Protein AF-A0A8L0DPQ1-F1 (afdb_monomer)

Nearest PDB structures (foldseek):
  2eko-assembly1_A  TM=4.904E-01  e=3.102E-01  Homo sapiens
  8uua-assembly1_R  TM=4.959E-01  e=6.586E-01  Listeria innocua
  7p48-assembly1_N  TM=4.826E-01  e=1.190E+00  Staphylococcus aureus
  8cvm-assembly1_o  TM=4.423E-01  e=1.013E+00  Cutibacterium acnes
  6wu9-assembly1_Q  TM=4.046E-01  e=9.093E-01  Enterococcus faecalis OG1RF

pLDDT: mean 89.18, std 9.41, range [42.16, 97.69]

Sequence (138 aa):
MTEVKRFLSLDLSLDYPGLFRIVDDKRPYTSIQEIVDSVRISPECLGQPEFYCPEKLQLPEGTIQAEESFRLTAIRTEHGDSHVDCEVTRKDSKHIFTVKLSHTGEFYECADDQFYTLGELVEWKMRKGRKRTVTWLC

Mean predicted aligned error: 5.92 Å

Foldseek 3Di:
DDPPPDDDDDDDDLVPVWKKFWDFDPAWDFFLLLVPQWFDAAQPDDCQWKKFAQCWDQAPQGIDHGPFIKGFHDWDADPNWIWTWIWGDDPPDIRIGIDTRPGTGTMGTDGDPDIDGSNCCVVGVGTVPDDIDIDIDD

Radius of gyration: 17.34 Å; Cα contacts (8 Å, |Δi|>4): 243; chains: 1; bounding box: 36×48×52 Å

Secondary structure (DSSP, 8-state):
-----PPP-----TT---EEEEEP--PPEEEHHHHHHHS---TT-TTPPPEE-SSPEEETTEEEPTT--BEEEEEEEETTEEEEEEEEEETTEEEEEEEETT-EEEEEEPP----B-HHHIIIIIPPTTS--EEEEE-

Organism: Oncorhynchus mykiss (NCBI:txid8022)

InterPro domains:
  IPR025946 CABIT domain [PF12736] (10-135)
  IPR039671 Protein THEMIS [PTHR15215] (10-135)

Structure (mmCIF, N/CA/C/O backbone):
data_AF-A0A8L0DPQ1-F1
#
_entry.id   AF-A0A8L0DPQ1-F1
#
loop_
_atom_site.group_PDB
_atom_site.id
_atom_site.type_symbol
_atom_site.label_atom_id
_atom_site.label_alt_id
_atom_site.label_comp_id
_atom_site.label_asym_id
_atom_site.label_entity_id
_atom_site.label_seq_id
_atom_site.pdbx_PDB_ins_code
_atom_site.Cartn_x
_atom_site.Cartn_y
_atom_site.Cartn_z
_atom_si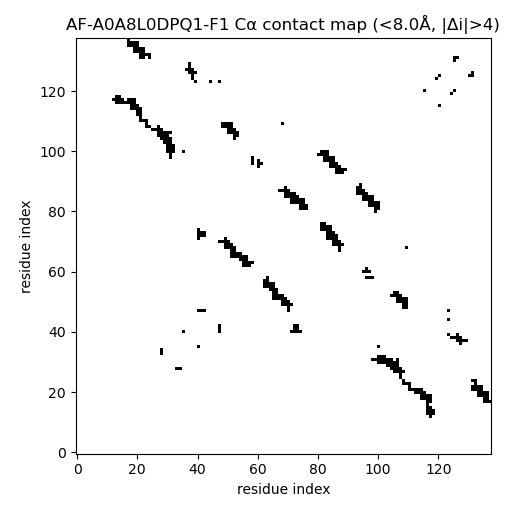te.occupancy
_atom_site.B_iso_or_equiv
_atom_site.auth_seq_id
_atom_site.auth_comp_id
_atom_site.auth_asym_id
_atom_site.auth_atom_id
_atom_site.pdbx_PDB_model_num
ATOM 1 N N . MET A 1 1 ? -3.144 -29.754 -25.584 1.00 42.16 1 MET A N 1
ATOM 2 C CA . MET A 1 1 ? -1.828 -29.214 -25.984 1.00 42.16 1 MET A CA 1
ATOM 3 C C . MET A 1 1 ? -1.526 -28.066 -25.043 1.00 42.16 1 MET A C 1
ATOM 5 O O . MET A 1 1 ? -2.246 -27.081 -25.076 1.00 42.16 1 MET A O 1
ATOM 9 N N . THR A 1 2 ? -0.579 -28.239 -24.126 1.00 50.59 2 THR A N 1
ATOM 10 C CA . THR A 1 2 ? -0.248 -27.218 -23.124 1.00 50.59 2 THR A CA 1
ATOM 11 C C . THR A 1 2 ? 0.702 -26.215 -23.763 1.00 50.59 2 THR A C 1
ATOM 13 O O . THR A 1 2 ? 1.809 -26.579 -24.155 1.00 50.59 2 THR A O 1
ATOM 16 N N . GLU A 1 3 ? 0.254 -24.976 -23.929 1.00 57.44 3 GLU A N 1
ATOM 17 C CA . GLU A 1 3 ? 1.072 -23.889 -24.459 1.00 57.44 3 GLU A CA 1
ATOM 18 C C . GLU A 1 3 ? 2.152 -23.535 -23.428 1.00 57.44 3 GLU A C 1
ATOM 20 O O . GLU A 1 3 ? 1.870 -23.012 -22.349 1.00 57.44 3 GLU A O 1
ATOM 25 N N . VAL A 1 4 ? 3.406 -23.884 -23.723 1.00 62.53 4 VAL A N 1
ATOM 26 C CA . VAL A 1 4 ? 4.545 -23.510 -22.880 1.00 62.53 4 VAL A CA 1
ATOM 27 C C . VAL A 1 4 ? 4.851 -22.044 -23.157 1.00 62.53 4 VAL A C 1
ATOM 29 O O . VAL A 1 4 ? 5.563 -21.708 -24.104 1.00 62.53 4 VAL A O 1
ATOM 32 N N . LYS A 1 5 ? 4.287 -21.158 -22.333 1.00 70.50 5 LYS A N 1
ATOM 33 C CA . LYS A 1 5 ? 4.570 -19.723 -22.375 1.00 70.50 5 LYS A CA 1
ATOM 34 C C . LYS A 1 5 ? 6.052 -19.520 -22.038 1.00 70.50 5 LYS A C 1
ATOM 36 O O . LYS A 1 5 ? 6.468 -19.707 -20.897 1.00 70.50 5 LYS A O 1
ATOM 41 N N . ARG A 1 6 ? 6.874 -19.205 -23.042 1.00 73.06 6 ARG A N 1
ATOM 42 C CA . ARG A 1 6 ? 8.283 -18.853 -22.823 1.00 73.06 6 ARG A CA 1
ATOM 43 C C . ARG A 1 6 ? 8.337 -17.475 -22.175 1.00 73.06 6 ARG A C 1
ATOM 45 O O . ARG A 1 6 ? 7.899 -16.496 -22.770 1.00 73.06 6 ARG A O 1
ATOM 52 N N . PHE A 1 7 ? 8.877 -17.415 -20.966 1.00 77.44 7 PHE A N 1
ATOM 53 C CA . PHE A 1 7 ? 9.196 -16.159 -20.303 1.00 77.44 7 PHE A CA 1
ATOM 54 C C . PHE A 1 7 ? 10.619 -15.764 -20.691 1.00 77.44 7 PHE A C 1
ATOM 56 O O . PHE A 1 7 ? 11.549 -16.546 -20.504 1.00 77.44 7 PHE A O 1
ATOM 63 N N . LEU A 1 8 ? 10.776 -14.573 -21.262 1.00 86.19 8 LEU A N 1
ATOM 64 C CA . LEU A 1 8 ? 12.080 -13.951 -21.445 1.00 86.19 8 LEU A CA 1
ATOM 65 C C . LEU A 1 8 ? 12.358 -13.095 -20.205 1.00 86.19 8 LEU A C 1
ATOM 67 O O . LEU A 1 8 ? 11.512 -12.290 -19.820 1.00 86.19 8 LEU A O 1
ATOM 71 N N . SER A 1 9 ? 13.521 -13.272 -19.587 1.00 86.75 9 SER A N 1
ATOM 72 C CA . SER A 1 9 ? 14.027 -12.377 -18.546 1.00 86.75 9 SER A CA 1
ATOM 73 C C . SER A 1 9 ? 15.152 -11.530 -19.126 1.00 86.75 9 SER A C 1
ATOM 75 O O . SER A 1 9 ? 16.086 -12.072 -19.715 1.00 86.75 9 SER A O 1
ATOM 77 N N . LEU A 1 10 ? 15.056 -10.218 -18.953 1.00 90.19 10 LEU A N 1
ATOM 78 C CA . LEU A 1 10 ? 16.091 -9.252 -19.292 1.00 90.19 10 LEU A CA 1
ATOM 79 C C . LEU A 1 10 ? 16.282 -8.338 -18.084 1.00 90.19 10 LEU A C 1
ATOM 81 O O . LEU A 1 10 ? 15.295 -7.936 -17.467 1.00 90.19 10 LEU A O 1
ATOM 85 N N . ASP A 1 11 ? 17.530 -7.990 -17.792 1.00 91.31 11 ASP A N 1
ATOM 86 C CA . ASP A 1 11 ? 17.849 -6.981 -16.791 1.00 91.31 11 ASP A CA 1
ATOM 87 C C . ASP A 1 11 ? 17.817 -5.594 -17.441 1.00 91.31 11 ASP A C 1
ATOM 89 O O . ASP A 1 11 ? 18.476 -5.347 -18.454 1.00 91.31 11 ASP A O 1
ATOM 93 N N . LEU A 1 12 ? 17.025 -4.692 -16.866 1.00 90.88 12 LEU A N 1
ATOM 94 C CA . LEU A 1 12 ? 16.949 -3.294 -17.281 1.00 90.88 12 LEU A CA 1
ATOM 95 C C . LEU A 1 12 ? 17.704 -2.425 -16.278 1.00 90.88 12 LEU A C 1
ATOM 97 O O . LEU A 1 12 ? 17.598 -2.623 -15.067 1.00 90.88 12 LEU A O 1
ATOM 101 N N . SER A 1 13 ? 18.443 -1.442 -16.787 1.00 93.88 13 SER A N 1
ATOM 102 C CA . SER A 1 13 ? 19.064 -0.420 -15.947 1.00 93.88 13 SER A CA 1
ATOM 103 C C . SER A 1 13 ? 18.006 0.538 -15.390 1.00 93.88 13 SER A C 1
ATOM 105 O O . SER A 1 13 ? 17.004 0.807 -16.051 1.00 93.88 13 SER A O 1
ATOM 107 N N . LEU A 1 14 ? 18.215 1.073 -14.183 1.00 92.69 14 LEU A N 1
ATOM 108 C CA . LEU A 1 14 ? 17.254 1.982 -13.536 1.00 92.69 14 LEU A CA 1
ATOM 109 C C . LEU A 1 14 ? 17.095 3.324 -14.268 1.00 92.69 14 LEU A C 1
ATOM 111 O O . LEU A 1 14 ? 16.077 3.989 -14.095 1.00 92.69 14 LEU A O 1
ATOM 115 N N . ASP A 1 15 ? 18.077 3.696 -15.088 1.00 93.81 15 ASP A N 1
ATOM 116 C CA . ASP A 1 15 ? 18.074 4.877 -15.960 1.00 93.81 15 ASP A CA 1
ATOM 117 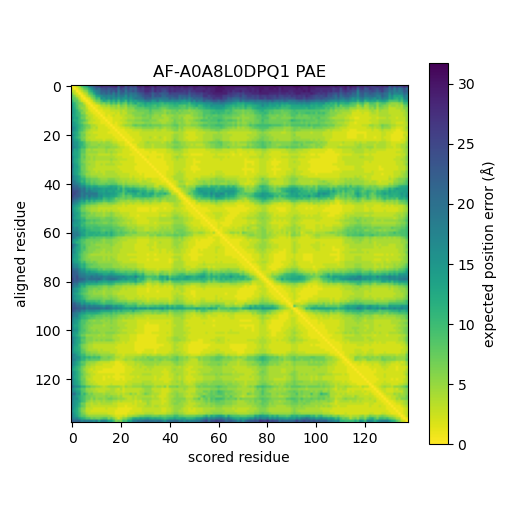C C . ASP A 1 15 ? 17.453 4.610 -17.343 1.00 93.81 15 ASP A C 1
ATOM 119 O O . ASP A 1 15 ? 17.511 5.466 -18.227 1.00 93.81 15 ASP A O 1
ATOM 123 N N . 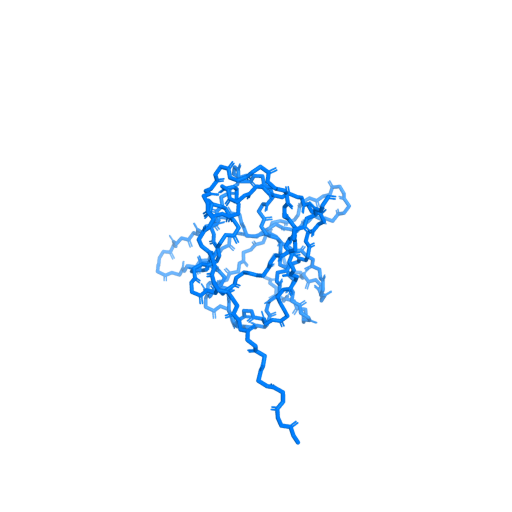TYR A 1 16 ? 16.843 3.437 -17.549 1.00 93.88 16 TYR A N 1
ATOM 124 C CA . TYR A 1 16 ? 16.119 3.140 -18.779 1.00 93.88 16 TYR A CA 1
ATOM 125 C C . TYR A 1 16 ? 15.051 4.222 -19.042 1.00 93.88 16 TYR A C 1
ATOM 127 O O . TYR A 1 16 ? 14.213 4.464 -18.170 1.00 93.88 16 TYR A O 1
ATOM 135 N N . PRO A 1 17 ? 15.014 4.842 -20.239 1.00 91.31 17 PRO A N 1
ATOM 136 C CA . PRO A 1 17 ? 14.232 6.058 -20.503 1.00 91.31 17 PRO A CA 1
ATOM 137 C C . PRO A 1 17 ? 12.713 5.830 -20.631 1.00 91.31 17 PRO A C 1
ATOM 139 O O . PRO A 1 17 ? 11.992 6.702 -21.109 1.00 91.31 17 PRO A O 1
ATOM 142 N N . GLY A 1 18 ? 12.216 4.651 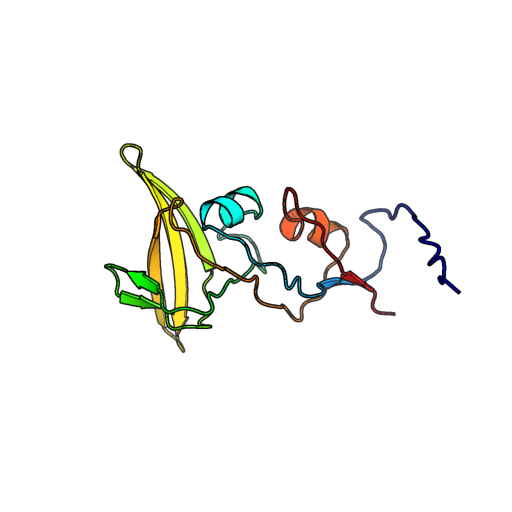-20.257 1.00 91.94 18 GLY A N 1
ATOM 143 C CA . GLY A 1 18 ? 10.807 4.288 -20.354 1.00 91.94 18 GLY A CA 1
ATOM 144 C C . GLY A 1 18 ? 9.978 4.772 -19.168 1.00 91.94 18 GLY A C 1
ATOM 145 O O . GLY A 1 18 ? 10.450 4.816 -18.032 1.00 91.94 18 GLY A O 1
ATOM 146 N N . LEU A 1 19 ? 8.706 5.057 -19.444 1.00 94.31 19 LEU A N 1
ATOM 147 C CA . LEU A 1 19 ? 7.686 5.280 -18.428 1.00 94.31 19 LEU A CA 1
ATOM 148 C C . LEU A 1 19 ? 6.799 4.047 -18.282 1.00 94.31 19 LEU A C 1
ATOM 150 O O . LEU A 1 19 ? 6.417 3.394 -19.259 1.00 94.31 19 LEU A O 1
ATOM 154 N N . PHE A 1 20 ? 6.465 3.742 -17.038 1.00 93.94 20 PHE A N 1
ATOM 155 C CA . PHE A 1 20 ? 5.762 2.535 -16.652 1.00 93.94 20 PHE A CA 1
ATOM 156 C C . PHE A 1 20 ? 4.543 2.888 -15.816 1.00 93.94 20 PHE A C 1
ATOM 158 O O . PHE A 1 20 ? 4.603 3.743 -14.936 1.00 93.94 20 PHE A O 1
ATOM 165 N N . ARG A 1 21 ? 3.443 2.182 -16.062 1.00 93.50 21 ARG A N 1
ATOM 166 C CA . ARG A 1 21 ? 2.239 2.246 -15.232 1.00 93.50 21 ARG A CA 1
ATOM 167 C C . ARG A 1 21 ? 2.121 0.982 -14.397 1.00 93.50 21 ARG A C 1
ATOM 169 O O . ARG A 1 21 ? 2.348 -0.116 -14.914 1.00 93.50 21 ARG A O 1
ATOM 176 N N . ILE A 1 22 ? 1.742 1.126 -13.132 1.00 92.50 22 ILE A N 1
ATOM 177 C CA . ILE A 1 22 ? 1.497 -0.013 -12.247 1.00 92.50 22 ILE A CA 1
ATOM 178 C C . ILE A 1 22 ? 0.243 -0.759 -12.709 1.00 92.50 22 ILE A C 1
ATOM 180 O O . ILE A 1 22 ? -0.795 -0.166 -12.995 1.00 92.50 22 ILE A O 1
ATOM 184 N N . VAL A 1 23 ? 0.350 -2.083 -12.801 1.00 92.12 23 VAL A N 1
ATOM 185 C CA . VAL A 1 23 ? -0.810 -2.958 -12.964 1.00 92.12 23 VAL A CA 1
ATOM 186 C C . VAL A 1 23 ? -1.305 -3.324 -11.578 1.00 92.12 23 VAL A C 1
ATOM 188 O O . VAL A 1 23 ? -0.534 -3.824 -10.756 1.00 92.12 23 VAL A O 1
ATOM 191 N N . ASP A 1 24 ? -2.590 -3.076 -11.353 1.00 88.44 24 ASP A N 1
ATOM 192 C CA . ASP A 1 24 ? -3.255 -3.351 -10.088 1.00 88.44 24 ASP A CA 1
ATOM 193 C C . ASP A 1 24 ? -3.069 -4.815 -9.647 1.00 88.44 24 ASP A C 1
ATOM 195 O O . ASP A 1 24 ? -3.234 -5.759 -10.429 1.00 88.44 24 ASP A O 1
ATOM 199 N N . ASP A 1 25 ? -2.704 -4.990 -8.380 1.00 89.62 25 ASP A N 1
ATOM 200 C CA . ASP A 1 25 ? -2.481 -6.289 -7.764 1.00 89.62 25 ASP A CA 1
ATOM 201 C C . ASP A 1 25 ? -3.711 -6.673 -6.951 1.00 89.62 25 ASP A C 1
ATOM 203 O O . ASP A 1 25 ? -3.924 -6.199 -5.838 1.00 89.62 25 ASP A O 1
ATOM 207 N N . LYS A 1 26 ? -4.498 -7.593 -7.506 1.00 89.69 26 LYS A N 1
ATOM 208 C CA . LYS A 1 26 ? -5.757 -8.048 -6.909 1.00 89.69 26 LYS A CA 1
ATOM 209 C C . LYS A 1 26 ? -5.585 -8.896 -5.649 1.00 89.69 26 LYS A C 1
ATOM 211 O O . LYS A 1 26 ? -6.584 -9.312 -5.073 1.00 89.69 26 LYS A O 1
ATOM 216 N N . ARG A 1 27 ? -4.356 -9.207 -5.226 1.00 94.12 27 ARG A N 1
ATOM 217 C CA . ARG A 1 27 ? -4.129 -9.934 -3.976 1.00 94.12 27 ARG A CA 1
ATOM 218 C C . ARG A 1 27 ? -4.252 -8.970 -2.783 1.00 94.12 27 ARG A C 1
ATOM 220 O O . ARG A 1 27 ? -3.459 -8.027 -2.710 1.00 94.12 27 ARG A O 1
ATOM 227 N N . PRO A 1 28 ? -5.145 -9.225 -1.814 1.00 96.06 28 PRO A N 1
ATOM 228 C CA . PRO A 1 28 ? -5.224 -8.394 -0.622 1.00 96.06 28 PRO A CA 1
ATOM 229 C C . PRO A 1 28 ? -3.996 -8.576 0.272 1.00 96.06 28 PRO A C 1
ATOM 231 O O . PRO A 1 28 ? -3.322 -9.609 0.244 1.00 96.06 28 PRO A O 1
ATOM 234 N N . TYR A 1 29 ? -3.733 -7.561 1.082 1.00 96.69 29 TYR A N 1
ATOM 235 C CA . TYR A 1 29 ? -3.049 -7.715 2.359 1.00 96.69 29 TYR A CA 1
ATOM 236 C C . TYR A 1 29 ? -4.052 -8.224 3.394 1.00 96.69 29 TYR A C 1
ATOM 238 O O . TYR A 1 29 ? -5.213 -7.824 3.363 1.00 96.69 29 TYR A O 1
ATOM 246 N N . THR A 1 30 ? -3.619 -9.077 4.315 1.00 96.88 30 THR A N 1
ATOM 247 C CA . THR A 1 30 ? -4.489 -9.712 5.317 1.00 96.88 30 THR A CA 1
ATOM 248 C C . THR A 1 30 ? -4.436 -9.028 6.686 1.00 96.88 30 THR A C 1
ATOM 250 O O . THR A 1 30 ? -5.112 -9.450 7.628 1.00 96.88 30 THR A O 1
ATOM 253 N N . SER A 1 31 ? -3.589 -8.007 6.845 1.00 96.25 31 SER A N 1
ATOM 254 C CA . SER A 1 31 ? -3.472 -7.219 8.077 1.00 96.25 31 SER A CA 1
ATOM 255 C C . SER A 1 31 ? -2.800 -5.872 7.831 1.00 96.25 31 SER A C 1
ATOM 257 O O . SER A 1 31 ? -2.052 -5.712 6.864 1.00 96.25 31 SER A O 1
ATOM 259 N N . ILE A 1 32 ? -2.995 -4.933 8.759 1.00 96.19 32 ILE A N 1
ATOM 260 C CA . ILE A 1 32 ? -2.259 -3.662 8.773 1.00 96.19 32 ILE A CA 1
ATOM 261 C C . ILE A 1 32 ? -0.752 -3.895 8.926 1.00 96.19 32 ILE A C 1
ATOM 263 O O . ILE A 1 32 ? 0.038 -3.230 8.256 1.00 96.19 32 ILE A O 1
ATOM 267 N N . GLN A 1 33 ? -0.345 -4.870 9.746 1.00 95.62 33 GLN A N 1
ATOM 268 C CA . GLN A 1 33 ? 1.061 -5.251 9.885 1.00 95.62 33 GLN A CA 1
ATOM 269 C C . GLN A 1 33 ? 1.685 -5.643 8.539 1.00 95.62 33 GLN A C 1
ATOM 271 O O . GLN A 1 33 ? 2.768 -5.170 8.213 1.00 95.62 33 GLN A O 1
ATOM 276 N N . GLU A 1 34 ? 0.995 -6.448 7.722 1.00 95.94 34 GLU A N 1
ATOM 277 C CA . GLU A 1 34 ? 1.514 -6.850 6.407 1.00 95.94 34 GLU A CA 1
ATOM 278 C C . GLU A 1 34 ? 1.718 -5.642 5.485 1.00 95.94 34 GLU A C 1
ATOM 280 O O . GLU A 1 34 ? 2.711 -5.590 4.758 1.00 95.94 34 GLU A O 1
ATOM 285 N N . ILE A 1 35 ? 0.809 -4.660 5.522 1.00 95.31 35 ILE A N 1
ATOM 286 C CA . ILE A 1 35 ? 0.960 -3.411 4.765 1.00 95.31 35 ILE A CA 1
ATOM 287 C C . ILE A 1 35 ? 2.221 -2.690 5.239 1.00 95.31 35 ILE A C 1
ATOM 289 O O . ILE A 1 35 ? 3.115 -2.441 4.435 1.00 95.31 35 ILE A O 1
ATOM 293 N N . VAL A 1 36 ? 2.328 -2.418 6.540 1.00 93.69 36 VAL A N 1
ATOM 294 C CA . VAL A 1 36 ? 3.462 -1.707 7.148 1.00 93.69 36 VAL A CA 1
ATOM 295 C C . VAL A 1 36 ? 4.805 -2.388 6.856 1.00 93.69 36 VAL A C 1
ATOM 297 O O . VAL A 1 36 ? 5.788 -1.709 6.568 1.00 93.69 36 VAL A O 1
ATOM 300 N N . ASP A 1 37 ? 4.849 -3.720 6.864 1.00 93.31 37 ASP A N 1
ATOM 301 C CA . ASP A 1 37 ? 6.062 -4.490 6.567 1.00 93.31 37 ASP A CA 1
ATOM 302 C C . ASP A 1 37 ? 6.423 -4.487 5.071 1.00 93.31 37 ASP A C 1
ATOM 304 O O . ASP A 1 37 ? 7.579 -4.730 4.699 1.00 93.31 37 ASP A O 1
ATOM 308 N N . SER A 1 38 ? 5.434 -4.236 4.208 1.00 92.12 38 SER A N 1
ATOM 309 C CA . SER A 1 38 ? 5.562 -4.314 2.753 1.00 92.12 38 SER A CA 1
ATOM 310 C C . SER A 1 38 ? 5.791 -2.965 2.086 1.00 92.12 38 SER A C 1
ATOM 312 O O . SER A 1 38 ? 6.490 -2.921 1.074 1.00 92.12 38 SER A O 1
ATOM 314 N N . VAL A 1 39 ? 5.185 -1.885 2.580 1.00 88.94 39 VAL A N 1
ATOM 315 C CA . VAL A 1 39 ? 5.247 -0.556 1.957 1.00 88.94 39 VAL A CA 1
ATOM 316 C C . VAL A 1 39 ? 5.997 0.446 2.816 1.00 88.94 39 VAL A C 1
ATOM 318 O O . VAL A 1 39 ? 5.933 0.446 4.041 1.00 88.94 39 VAL A O 1
ATOM 321 N N . ARG A 1 40 ? 6.695 1.361 2.145 1.00 85.81 40 ARG A N 1
ATOM 322 C CA . ARG A 1 40 ? 7.345 2.485 2.806 1.00 85.81 40 ARG A CA 1
ATOM 323 C C . ARG A 1 40 ? 6.294 3.527 3.192 1.00 85.81 40 ARG A C 1
ATOM 325 O O . ARG A 1 40 ? 5.611 4.072 2.329 1.00 85.81 40 ARG A O 1
ATOM 332 N N . ILE A 1 41 ? 6.189 3.822 4.485 1.00 85.62 41 ILE A N 1
ATOM 333 C CA . ILE A 1 41 ? 5.307 4.866 5.020 1.00 85.62 41 ILE A CA 1
ATOM 334 C C . ILE A 1 41 ? 6.142 6.121 5.264 1.00 85.62 41 ILE A C 1
ATOM 336 O O . ILE A 1 41 ? 7.102 6.086 6.032 1.00 85.62 41 ILE A O 1
ATOM 340 N N . SER A 1 42 ? 5.813 7.212 4.573 1.00 78.19 42 SER A N 1
ATOM 341 C CA .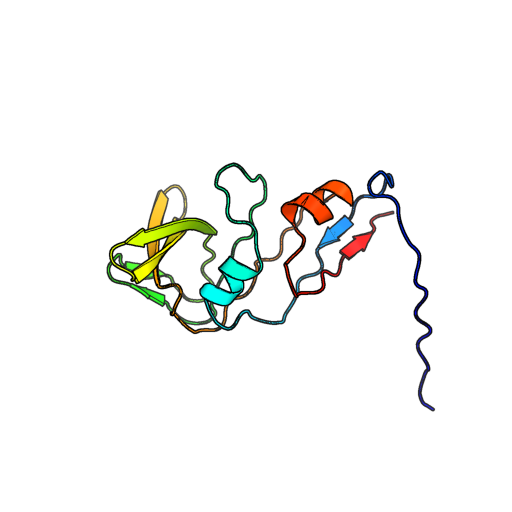 SER A 1 42 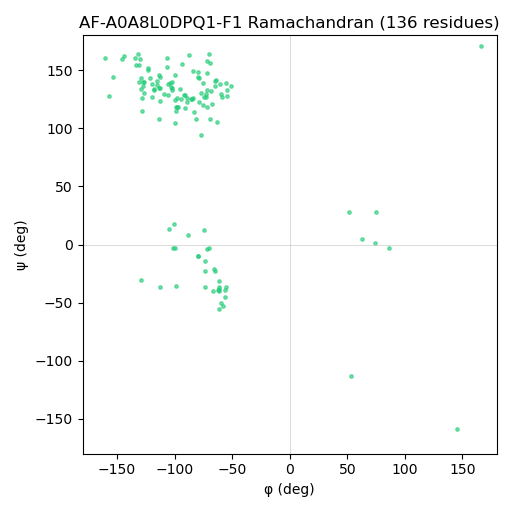? 6.468 8.507 4.757 1.00 78.19 42 SER A CA 1
ATOM 342 C C . SER A 1 42 ? 5.548 9.640 4.289 1.00 78.19 42 SER A C 1
ATOM 344 O O . SER A 1 42 ? 5.103 9.600 3.139 1.00 78.19 42 SER A O 1
ATOM 346 N N . PRO A 1 43 ? 5.297 10.669 5.119 1.00 66.44 43 PRO A N 1
ATOM 347 C CA . PRO A 1 43 ? 4.461 11.812 4.744 1.00 66.44 43 PRO A CA 1
ATOM 348 C C . PRO A 1 43 ? 5.064 12.659 3.609 1.00 66.44 43 PRO A C 1
ATOM 350 O O . PRO A 1 43 ? 4.330 13.328 2.891 1.00 66.44 43 PRO A O 1
ATOM 353 N N . GLU A 1 44 ? 6.383 12.588 3.414 1.00 69.06 44 GLU A N 1
ATOM 354 C CA . GLU A 1 44 ? 7.135 13.299 2.365 1.00 69.06 44 GLU A CA 1
ATOM 355 C C . GLU A 1 44 ? 7.029 12.608 0.988 1.00 69.06 44 GLU A C 1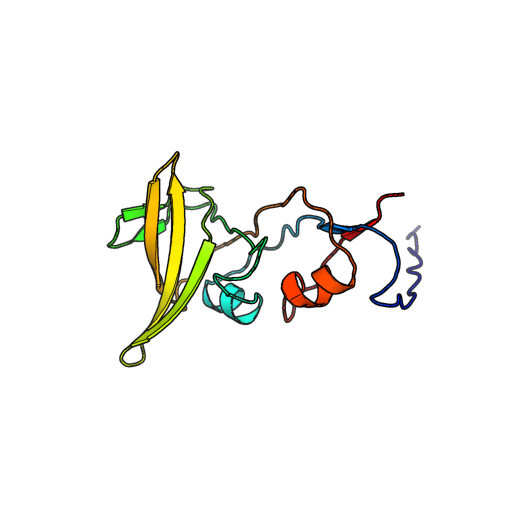
ATOM 357 O O . GLU A 1 44 ? 7.484 13.136 -0.025 1.00 69.06 44 GLU A O 1
ATOM 362 N N . CYS A 1 45 ? 6.482 11.387 0.929 1.00 68.12 45 CYS A N 1
ATOM 363 C CA . CYS A 1 45 ? 6.470 10.594 -0.296 1.00 68.12 45 CYS A CA 1
ATOM 364 C C . CYS A 1 45 ? 5.322 11.028 -1.220 1.00 68.12 45 CYS A C 1
ATOM 366 O O . CYS A 1 45 ? 4.145 10.746 -0.962 1.00 68.12 45 CYS A O 1
ATOM 368 N N . LEU A 1 46 ? 5.670 11.697 -2.324 1.00 66.31 46 LEU A N 1
ATOM 369 C CA . LEU A 1 46 ? 4.748 11.928 -3.434 1.00 66.31 46 LEU A CA 1
ATOM 370 C C . LEU A 1 46 ? 4.262 10.576 -3.977 1.00 66.31 46 LEU A C 1
ATOM 372 O O . LEU A 1 46 ? 5.059 9.699 -4.300 1.00 66.31 46 LEU A O 1
ATOM 376 N N . GLY A 1 47 ? 2.942 10.401 -4.067 1.00 74.06 47 GLY A N 1
ATOM 377 C CA . GLY A 1 47 ? 2.347 9.163 -4.578 1.00 74.06 47 GLY A CA 1
ATOM 378 C C . GLY A 1 47 ? 2.406 7.978 -3.610 1.00 74.06 47 GLY A C 1
ATOM 379 O O . GLY A 1 47 ? 2.442 6.831 -4.061 1.00 74.06 47 GLY A O 1
ATOM 380 N N . GLN A 1 48 ? 2.418 8.225 -2.297 1.00 83.19 48 GLN A N 1
ATOM 381 C CA . GLN A 1 48 ? 2.222 7.169 -1.304 1.00 83.19 48 GLN A CA 1
ATOM 382 C C . GLN A 1 48 ? 0.961 6.345 -1.629 1.00 83.19 48 GLN A C 1
ATOM 384 O O . GLN A 1 48 ? -0.065 6.940 -1.966 1.00 83.19 48 GLN A O 1
ATOM 389 N N . PRO A 1 49 ? 1.014 5.005 -1.530 1.00 88.88 49 PRO A N 1
ATOM 390 C CA . PRO A 1 49 ? -0.141 4.173 -1.828 1.00 88.88 49 PRO A CA 1
ATOM 391 C C . PRO A 1 49 ? -1.315 4.502 -0.903 1.00 88.88 49 PRO A C 1
ATOM 393 O O . PRO A 1 49 ? -1.146 4.677 0.308 1.00 88.88 49 PRO A O 1
ATOM 396 N N . GLU A 1 50 ? -2.502 4.555 -1.497 1.00 92.75 50 GLU A N 1
ATOM 397 C CA . GLU A 1 50 ? -3.760 4.516 -0.763 1.00 92.75 50 GLU A CA 1
ATOM 398 C C . GLU A 1 50 ? -4.250 3.076 -0.681 1.00 92.75 50 GLU A C 1
ATOM 400 O O . GLU A 1 50 ? -3.918 2.238 -1.523 1.00 92.75 50 GLU A O 1
ATOM 405 N N . PHE A 1 51 ? -5.049 2.798 0.336 1.00 95.56 51 PHE A N 1
ATOM 406 C CA . PHE A 1 51 ? -5.633 1.493 0.569 1.00 95.56 51 PHE A CA 1
ATOM 407 C C . PHE A 1 51 ? -7.122 1.624 0.817 1.00 95.56 51 PHE A C 1
ATOM 409 O O . PHE A 1 51 ? -7.584 2.645 1.315 1.00 95.56 51 PHE A O 1
ATOM 416 N N . TYR A 1 52 ? -7.864 0.567 0.525 1.00 96.56 52 TYR A N 1
ATOM 417 C CA . TYR A 1 52 ? -9.257 0.433 0.928 1.00 96.56 52 TYR A CA 1
ATOM 418 C C . TYR A 1 52 ? -9.500 -0.961 1.503 1.00 96.56 52 TYR A C 1
ATOM 420 O O . TYR A 1 52 ? -8.731 -1.897 1.263 1.00 96.56 52 TYR A O 1
ATOM 428 N N . CYS A 1 53 ? -10.584 -1.104 2.258 1.00 96.50 53 CYS A N 1
ATOM 429 C CA . CYS A 1 53 ? -11.087 -2.399 2.706 1.00 96.50 53 CYS A CA 1
ATOM 430 C C . CYS A 1 53 ? -12.532 -2.584 2.213 1.00 96.50 53 CYS A C 1
ATOM 432 O O . CYS A 1 53 ? -13.274 -1.603 2.136 1.00 96.50 53 CYS A O 1
ATOM 434 N N . PRO A 1 54 ? -12.946 -3.806 1.832 1.00 95.88 54 PRO A N 1
ATOM 435 C CA . PRO A 1 54 ? -14.295 -4.065 1.322 1.00 95.88 54 PRO A CA 1
ATOM 436 C C . PRO A 1 54 ? -15.357 -4.034 2.431 1.00 95.88 54 PRO A C 1
ATOM 438 O O . PRO A 1 54 ? -16.553 -3.981 2.154 1.00 95.88 54 PRO A O 1
ATOM 441 N N . GLU A 1 55 ? -14.932 -4.068 3.693 1.00 95.12 55 GLU A N 1
ATOM 442 C CA . GLU A 1 55 ? -15.800 -4.019 4.862 1.00 95.12 55 GLU A CA 1
ATOM 443 C C . GLU A 1 55 ? -15.718 -2.661 5.559 1.00 95.12 55 GLU A C 1
ATOM 445 O O . GLU A 1 55 ? -14.775 -1.895 5.396 1.00 95.12 55 GLU A O 1
ATOM 450 N N . LYS A 1 56 ? -16.726 -2.353 6.373 1.00 95.44 56 LYS A N 1
ATOM 451 C CA . LYS A 1 56 ? -16.742 -1.136 7.182 1.00 95.44 56 LYS A CA 1
ATOM 452 C C . LYS A 1 56 ? -15.778 -1.271 8.364 1.00 95.44 56 LYS A C 1
ATOM 454 O O . LYS A 1 56 ? -15.947 -2.166 9.191 1.00 95.44 56 LYS A O 1
ATOM 459 N N . LEU A 1 57 ? -14.870 -0.311 8.526 1.00 94.44 57 LEU A N 1
ATOM 460 C CA . LEU A 1 57 ? -13.972 -0.250 9.679 1.00 94.44 57 LEU A CA 1
ATOM 461 C C . LEU A 1 57 ? -14.605 0.588 10.799 1.00 94.44 57 LEU A C 1
ATOM 463 O O . LEU A 1 57 ? -14.877 1.780 10.628 1.00 94.44 57 LEU A O 1
ATOM 467 N N . GLN A 1 58 ? -14.869 -0.040 11.947 1.00 93.75 58 GLN A N 1
ATOM 468 C CA . GLN A 1 58 ? -15.387 0.636 13.141 1.00 93.75 58 GLN A CA 1
ATOM 469 C C . GLN A 1 58 ? -14.246 0.953 14.106 1.00 93.75 58 GLN A C 1
ATOM 471 O O . GLN A 1 58 ? -13.585 0.041 14.602 1.00 93.75 58 GLN A O 1
ATOM 476 N N . LEU A 1 59 ? -14.038 2.240 14.379 1.00 91.69 59 LEU A N 1
ATOM 477 C CA . LEU A 1 59 ? -12.951 2.752 15.208 1.00 91.69 59 LEU A CA 1
ATOM 478 C C . LEU A 1 59 ? -13.489 3.723 16.271 1.00 91.69 59 LEU A C 1
ATOM 480 O O . LEU A 1 59 ? -14.583 4.273 16.105 1.00 91.69 59 LEU A O 1
ATOM 484 N N . PRO A 1 60 ? -12.738 3.973 17.356 1.00 89.38 60 PRO A N 1
ATOM 485 C CA . PRO A 1 60 ? -13.097 4.989 18.347 1.00 89.38 60 PRO A CA 1
ATOM 486 C C . PRO A 1 60 ? -13.301 6.391 17.750 1.00 89.38 60 PRO A C 1
ATOM 488 O O . PRO A 1 60 ? -14.193 7.122 18.174 1.00 89.38 60 PRO A O 1
ATOM 491 N N . GLU A 1 61 ? -12.498 6.756 16.752 1.00 91.56 61 GLU A N 1
ATOM 492 C CA . GLU A 1 61 ? -12.501 8.062 16.088 1.00 91.56 61 GLU A CA 1
ATOM 493 C C . GLU A 1 61 ? -13.623 8.197 15.048 1.00 91.56 61 GLU A C 1
ATOM 495 O O . GLU A 1 61 ? -13.905 9.297 14.569 1.00 91.56 61 GLU A O 1
ATOM 500 N N . GLY A 1 62 ? -14.304 7.095 14.722 1.00 89.94 62 GLY A N 1
ATOM 501 C CA . GLY A 1 62 ? -15.429 7.083 13.804 1.00 89.94 62 GLY A CA 1
ATOM 502 C C . GLY A 1 62 ? -15.509 5.820 12.956 1.00 89.94 62 GLY A C 1
ATOM 503 O O . GLY A 1 62 ? -15.004 4.751 13.281 1.00 89.94 62 GLY A O 1
ATOM 504 N N . THR A 1 63 ? -16.215 5.937 11.839 1.00 93.50 63 THR A N 1
ATOM 505 C CA . THR A 1 63 ? -16.349 4.860 10.861 1.00 93.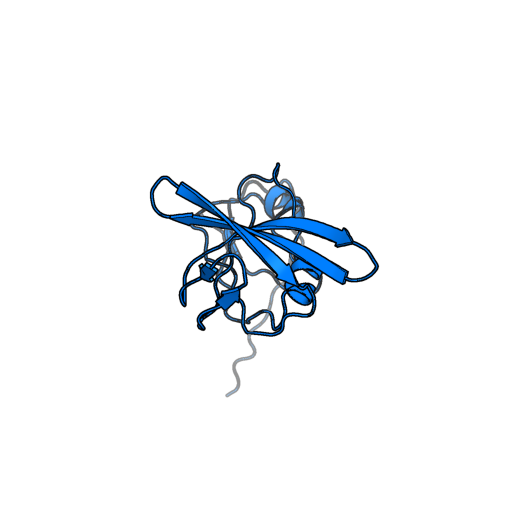50 63 THR A CA 1
ATOM 506 C C . THR A 1 63 ? -15.636 5.241 9.573 1.00 93.50 63 THR A C 1
ATOM 508 O O . THR A 1 63 ? -15.890 6.330 9.047 1.00 93.50 63 THR A O 1
ATOM 511 N N . ILE A 1 64 ? -14.870 4.303 9.018 1.00 95.25 64 ILE A N 1
ATOM 512 C CA . ILE A 1 64 ? -14.444 4.312 7.612 1.00 95.25 64 ILE A CA 1
ATOM 513 C C . ILE A 1 64 ? -15.394 3.402 6.835 1.00 95.25 64 ILE A C 1
ATOM 515 O O . ILE A 1 64 ? -15.662 2.274 7.258 1.00 95.25 64 ILE A O 1
ATOM 519 N N . GLN A 1 65 ? -15.999 3.927 5.771 1.00 96.06 65 GLN A N 1
ATOM 520 C CA . GLN A 1 65 ? -16.977 3.174 4.988 1.00 96.06 65 GLN A CA 1
ATOM 521 C C . GLN A 1 65 ? -16.280 2.085 4.166 1.00 96.06 65 GLN A C 1
ATOM 523 O O . GLN A 1 65 ? -15.091 2.178 3.874 1.00 96.06 65 GLN A O 1
ATOM 528 N N . ALA A 1 66 ? -17.039 1.058 3.784 1.00 96.31 66 ALA A N 1
ATOM 529 C CA . ALA A 1 66 ? -16.562 0.071 2.822 1.00 96.31 66 ALA A CA 1
ATOM 530 C C . ALA A 1 66 ? -16.113 0.768 1.527 1.00 96.31 66 ALA A C 1
ATOM 532 O O . ALA A 1 66 ? -16.771 1.707 1.074 1.00 96.31 66 ALA A O 1
ATOM 533 N N . GLU A 1 67 ? -15.000 0.302 0.964 1.00 95.44 67 GLU A N 1
ATOM 534 C CA . GLU A 1 67 ? -14.361 0.822 -0.255 1.00 95.44 67 GLU A CA 1
ATOM 535 C C . GLU A 1 67 ? -13.856 2.273 -0.165 1.00 95.44 67 GLU A C 1
ATOM 537 O O . GLU A 1 67 ? -13.343 2.814 -1.144 1.00 95.44 67 GLU A O 1
ATOM 542 N N . GLU A 1 68 ? -13.936 2.909 1.005 1.00 95.75 68 GLU A N 1
ATOM 543 C CA . GLU A 1 68 ? -13.374 4.238 1.217 1.00 95.75 68 GLU A CA 1
ATOM 544 C C . GLU A 1 68 ? -11.841 4.159 1.277 1.00 95.75 68 GLU A C 1
ATOM 546 O O . GLU A 1 68 ? -11.282 3.367 2.044 1.00 95.75 68 GLU A O 1
ATOM 551 N N . SER A 1 69 ? -11.159 4.972 0.460 1.00 95.06 69 SER A N 1
ATOM 552 C CA . SER A 1 69 ? -9.698 4.985 0.420 1.00 95.06 69 SER A CA 1
ATOM 553 C C . SER A 1 69 ? -9.106 5.774 1.585 1.00 95.06 69 SER A C 1
ATOM 555 O O . SER A 1 69 ? -9.634 6.797 2.018 1.00 95.06 69 SER A O 1
ATOM 557 N N . PHE A 1 70 ? -7.984 5.300 2.106 1.00 95.06 70 PHE A N 1
ATOM 558 C CA . PHE A 1 70 ? -7.232 5.954 3.164 1.00 95.06 70 PHE A CA 1
ATOM 559 C C . PHE A 1 70 ? -5.732 5.729 2.977 1.00 95.06 70 PHE A C 1
ATOM 561 O O . PHE A 1 70 ? -5.289 4.802 2.299 1.00 95.06 70 PHE A O 1
ATOM 568 N N . ARG A 1 71 ? -4.923 6.582 3.600 1.00 94.06 71 ARG A N 1
ATOM 569 C CA . ARG A 1 71 ? -3.457 6.514 3.575 1.00 94.06 71 ARG A CA 1
ATOM 570 C C . ARG A 1 71 ? -2.921 6.237 4.962 1.00 94.06 71 ARG A C 1
ATOM 572 O O . ARG A 1 71 ? -3.403 6.826 5.919 1.00 94.06 71 ARG A O 1
ATOM 579 N N . LEU A 1 72 ? -1.888 5.408 5.061 1.00 93.88 72 LEU A N 1
ATOM 580 C CA . LEU A 1 72 ? -1.115 5.240 6.293 1.00 93.88 72 LEU A CA 1
ATOM 581 C C . LEU A 1 72 ? -0.067 6.353 6.342 1.00 93.88 72 LEU A C 1
ATOM 583 O O . LEU A 1 72 ? 0.690 6.501 5.390 1.00 93.88 72 LEU A O 1
ATOM 587 N N . THR A 1 73 ? 0.013 7.133 7.413 1.00 92.38 73 THR A N 1
ATOM 588 C CA . THR A 1 73 ? 0.857 8.342 7.463 1.00 92.38 73 THR A CA 1
ATOM 589 C C . THR A 1 73 ? 2.026 8.223 8.436 1.00 92.38 73 THR A C 1
ATOM 591 O O . THR A 1 73 ? 3.117 8.698 8.120 1.00 92.38 73 THR A O 1
ATOM 594 N N . ALA A 1 74 ? 1.845 7.561 9.580 1.00 92.25 74 ALA A N 1
ATOM 595 C CA . ALA A 1 74 ? 2.897 7.383 10.580 1.00 92.25 74 ALA A CA 1
ATOM 596 C C . ALA A 1 74 ? 2.677 6.125 11.424 1.00 92.25 74 ALA A C 1
ATOM 598 O O . ALA A 1 74 ? 1.549 5.793 11.760 1.00 92.25 74 ALA A O 1
ATOM 599 N N . ILE A 1 75 ? 3.756 5.444 11.808 1.00 92.69 75 ILE A N 1
ATOM 600 C CA . ILE A 1 75 ? 3.706 4.328 12.763 1.00 92.69 75 ILE A CA 1
ATOM 601 C C . ILE A 1 75 ? 4.024 4.882 14.150 1.00 92.69 75 ILE A C 1
ATOM 603 O O . ILE A 1 75 ? 4.994 5.626 14.312 1.00 92.69 75 ILE A O 1
ATOM 607 N N . ARG A 1 76 ? 3.236 4.499 15.150 1.00 90.69 76 ARG A N 1
ATOM 608 C CA . ARG A 1 76 ? 3.417 4.884 16.550 1.00 90.69 76 ARG A CA 1
ATOM 609 C C . ARG A 1 76 ? 3.451 3.648 17.433 1.00 90.69 76 ARG A C 1
ATOM 611 O O . ARG A 1 76 ? 2.668 2.717 17.258 1.00 90.69 76 ARG A O 1
ATOM 618 N N . THR A 1 77 ? 4.341 3.661 18.415 1.00 90.00 77 THR A N 1
ATOM 619 C CA . THR A 1 77 ? 4.459 2.590 19.405 1.00 90.00 77 THR A CA 1
ATOM 620 C C . THR A 1 77 ? 4.435 3.210 20.787 1.00 90.00 77 THR A C 1
ATOM 622 O O . THR A 1 77 ? 5.349 3.944 21.159 1.00 90.00 77 THR A O 1
ATOM 625 N N . GLU A 1 78 ? 3.399 2.893 21.558 1.00 84.31 78 GLU A N 1
ATOM 626 C CA . GLU A 1 78 ? 3.225 3.386 22.920 1.00 84.31 78 GLU A CA 1
ATOM 627 C C . GLU A 1 78 ? 2.967 2.200 23.847 1.00 84.31 78 GLU A C 1
ATOM 629 O O . GLU A 1 78 ? 2.093 1.376 23.596 1.00 84.31 78 GLU A O 1
ATOM 634 N N . HIS A 1 79 ? 3.760 2.075 24.914 1.00 82.06 79 HIS A N 1
ATOM 635 C CA . HIS A 1 79 ? 3.592 1.034 25.941 1.00 82.06 79 HIS A CA 1
ATOM 636 C C . HIS A 1 79 ? 3.489 -0.416 25.415 1.00 82.06 79 HIS A C 1
ATOM 638 O O . HIS A 1 79 ? 2.890 -1.273 26.060 1.00 82.06 79 HIS A O 1
ATOM 644 N N . GLY A 1 80 ? 4.100 -0.707 24.262 1.00 79.50 80 GLY A N 1
ATOM 645 C CA . GLY A 1 80 ? 4.068 -2.028 23.627 1.00 79.50 80 GLY A CA 1
ATOM 646 C C . GLY A 1 80 ? 2.862 -2.278 22.713 1.00 79.50 80 GLY A C 1
ATOM 647 O O . GLY A 1 80 ? 2.836 -3.315 22.056 1.00 79.50 80 GLY A O 1
ATOM 648 N N . ASP A 1 81 ? 1.915 -1.340 22.611 1.00 86.81 81 ASP A N 1
ATOM 649 C CA . ASP A 1 81 ? 0.841 -1.370 21.614 1.00 86.81 81 ASP A CA 1
ATOM 650 C C . ASP A 1 81 ? 1.246 -0.494 20.417 1.00 86.81 81 ASP A C 1
ATOM 652 O O . ASP A 1 81 ? 1.514 0.705 20.552 1.00 86.81 81 ASP A O 1
ATOM 656 N N . SER A 1 82 ? 1.364 -1.113 19.241 1.00 93.38 82 SER A N 1
ATOM 657 C CA . SER A 1 82 ? 1.745 -0.410 18.013 1.00 93.38 82 SER A CA 1
ATOM 658 C C . SER A 1 82 ? 0.523 -0.156 17.146 1.00 93.38 82 SER A C 1
ATOM 660 O O . SER A 1 82 ? -0.279 -1.056 16.880 1.00 93.38 82 SER A O 1
ATOM 662 N N . HIS A 1 83 ? 0.410 1.076 16.674 1.00 94.88 83 HIS A N 1
ATOM 663 C CA . HIS A 1 83 ? -0.650 1.541 15.800 1.00 94.88 83 HIS A CA 1
ATOM 664 C C . HIS A 1 83 ? -0.070 2.315 14.620 1.00 94.88 83 HIS A C 1
ATOM 666 O O . HIS A 1 83 ? 1.097 2.711 14.609 1.00 94.88 83 HIS A O 1
ATOM 672 N N . VAL A 1 84 ? -0.898 2.500 13.605 1.00 94.88 84 VAL A N 1
ATOM 673 C CA . VAL A 1 84 ? -0.612 3.363 12.471 1.00 94.88 84 VAL A CA 1
ATOM 674 C C . VAL A 1 84 ? -1.651 4.474 12.431 1.00 94.88 84 VAL A C 1
ATOM 676 O O . VAL A 1 84 ? -2.849 4.223 12.578 1.00 94.88 84 VAL A O 1
ATOM 679 N N . ASP A 1 85 ? -1.175 5.700 12.264 1.00 94.50 85 ASP A N 1
ATOM 680 C CA . ASP A 1 85 ? -2.000 6.844 11.920 1.00 94.50 85 ASP A CA 1
ATOM 681 C C . ASP A 1 85 ? -2.428 6.694 10.466 1.00 94.50 85 ASP A C 1
ATOM 683 O O . ASP A 1 85 ? -1.608 6.439 9.577 1.00 94.50 85 ASP A O 1
ATOM 687 N N . CYS A 1 86 ? -3.712 6.893 10.228 1.00 94.38 86 CYS A N 1
ATOM 688 C CA . CYS A 1 86 ? -4.302 6.887 8.911 1.00 94.38 86 CYS A CA 1
ATOM 689 C C . CYS A 1 86 ? -5.016 8.207 8.641 1.00 94.38 86 CYS A C 1
ATOM 691 O O . CYS A 1 86 ? -5.519 8.869 9.548 1.00 94.38 86 CYS A O 1
ATOM 693 N N . GLU A 1 87 ? -5.089 8.573 7.368 1.00 94.25 87 GLU A N 1
ATOM 694 C CA . GLU A 1 87 ? -5.818 9.739 6.891 1.00 94.25 87 GLU A CA 1
ATOM 695 C C . GLU A 1 87 ? -6.795 9.320 5.794 1.00 94.25 87 GLU A C 1
ATOM 697 O O . GLU A 1 87 ? -6.409 8.661 4.829 1.00 94.25 87 GLU A O 1
ATOM 702 N N . VAL A 1 88 ? -8.050 9.746 5.922 1.00 93.81 88 VAL A N 1
ATOM 703 C CA . VAL A 1 88 ? -9.033 9.721 4.837 1.00 93.81 88 VAL A CA 1
ATOM 704 C C . VAL A 1 88 ? -9.396 11.148 4.446 1.00 93.81 88 VAL A C 1
ATOM 706 O O . VAL A 1 88 ? -9.645 12.001 5.306 1.00 93.81 88 VAL A O 1
ATOM 709 N N . THR A 1 89 ? -9.432 11.417 3.142 1.00 90.62 89 THR A N 1
ATOM 710 C CA . THR A 1 89 ? -9.856 12.715 2.607 1.00 90.62 89 THR A CA 1
ATOM 711 C C . THR A 1 89 ? -11.310 12.628 2.163 1.00 90.62 89 THR A C 1
ATOM 713 O O . THR A 1 89 ? -11.653 11.908 1.231 1.00 90.62 89 THR A O 1
ATOM 716 N N . ARG A 1 90 ? -12.184 13.382 2.834 1.00 91.38 90 ARG A N 1
ATOM 717 C CA . ARG A 1 90 ? -13.615 13.476 2.529 1.00 91.38 90 ARG A CA 1
ATOM 718 C C . ARG A 1 90 ? -13.925 14.881 2.052 1.00 91.38 90 ARG A C 1
ATOM 720 O O . ARG A 1 90 ? -13.971 15.806 2.870 1.00 91.38 90 ARG A O 1
ATOM 727 N N . LYS A 1 91 ? -14.188 15.031 0.750 1.00 85.44 91 LYS A N 1
ATOM 728 C CA . LYS A 1 91 ? -14.346 16.347 0.108 1.00 85.44 91 LYS A CA 1
ATOM 729 C C . LYS A 1 91 ? -13.118 17.211 0.436 1.00 85.44 91 LYS A C 1
ATOM 731 O O . LYS A 1 91 ? -12.013 16.826 0.081 1.00 85.44 91 LYS A O 1
ATOM 736 N N . ASP A 1 92 ? -13.303 18.279 1.206 1.00 82.88 92 ASP A N 1
ATOM 737 C CA . ASP A 1 92 ? -12.249 19.225 1.586 1.00 82.88 92 ASP A CA 1
ATOM 738 C C . ASP A 1 92 ? -11.790 19.059 3.048 1.00 82.88 92 ASP A C 1
ATOM 740 O O . ASP A 1 92 ? -11.124 19.932 3.603 1.00 82.88 92 ASP A O 1
ATOM 744 N N . SER A 1 93 ? -12.170 17.958 3.706 1.00 89.19 93 SER A N 1
ATOM 745 C CA . SER A 1 93 ? -11.813 17.678 5.100 1.00 89.19 93 SER A CA 1
ATOM 746 C C . SER A 1 93 ? -10.972 16.413 5.226 1.00 89.19 93 SER A C 1
ATOM 748 O O . SER A 1 93 ? -11.298 15.370 4.657 1.00 89.19 93 SER A O 1
ATOM 750 N N . LYS A 1 94 ? -9.894 16.506 6.005 1.00 90.88 94 LYS A N 1
ATOM 751 C CA . LYS A 1 94 ? -9.071 15.364 6.405 1.00 90.88 94 LYS A CA 1
ATOM 752 C C . LYS A 1 94 ? -9.584 14.829 7.731 1.00 90.88 94 LYS A C 1
ATOM 754 O O . LYS A 1 94 ? -9.741 15.587 8.688 1.00 90.88 94 LYS A O 1
ATOM 759 N N . HIS A 1 95 ? -9.835 13.531 7.783 1.00 92.81 95 HIS A N 1
ATOM 760 C CA . HIS A 1 95 ? -10.143 12.830 9.017 1.00 92.81 95 HIS A CA 1
ATOM 761 C C . HIS A 1 95 ? -8.996 11.876 9.334 1.00 92.81 95 HIS A C 1
ATOM 763 O O . HIS A 1 95 ? -8.626 11.043 8.506 1.00 92.81 95 HIS A O 1
ATOM 769 N N . ILE A 1 96 ? -8.429 12.040 10.526 1.00 93.50 96 ILE A N 1
ATOM 770 C CA . ILE A 1 96 ? -7.316 11.236 11.022 1.00 93.50 96 ILE A CA 1
ATOM 771 C C . ILE A 1 96 ? -7.878 10.224 12.013 1.00 93.50 96 ILE A C 1
ATOM 773 O O . ILE A 1 96 ? -8.691 10.578 12.868 1.00 93.50 96 ILE A O 1
ATOM 777 N N . PHE A 1 97 ? -7.435 8.982 11.890 1.00 94.62 97 PHE A N 1
ATOM 778 C CA . PHE A 1 97 ? -7.822 7.878 12.759 1.00 94.62 97 PHE A CA 1
ATOM 779 C C . PHE A 1 97 ? -6.633 6.951 12.984 1.00 94.62 97 PHE A C 1
ATOM 781 O O . PHE A 1 97 ? -5.675 6.978 12.212 1.00 94.62 97 PHE A O 1
ATOM 788 N N . THR A 1 98 ? -6.690 6.119 14.019 1.00 95.06 98 THR A N 1
ATOM 789 C CA . THR A 1 98 ? -5.631 5.147 14.300 1.00 95.06 98 THR A CA 1
ATOM 790 C C . THR A 1 98 ? -6.123 3.719 14.104 1.00 95.06 98 THR A C 1
ATOM 792 O O . THR A 1 98 ? -7.277 3.389 14.377 1.00 95.06 98 THR A O 1
ATOM 795 N N . VAL A 1 99 ? -5.244 2.845 13.613 1.00 95.44 99 VAL A N 1
ATOM 796 C CA . VAL A 1 99 ? -5.522 1.406 13.501 1.00 95.44 99 VAL A CA 1
ATOM 797 C C . VAL A 1 99 ? -4.386 0.622 14.137 1.00 95.44 99 VAL A C 1
ATOM 799 O O . VAL A 1 99 ? -3.213 0.891 13.888 1.00 95.44 99 VAL A O 1
ATOM 802 N N . LYS A 1 100 ? -4.716 -0.374 14.963 1.00 95.19 100 LYS A N 1
ATOM 803 C CA . LYS A 1 100 ? -3.705 -1.265 15.545 1.00 95.19 100 LYS A CA 1
ATOM 804 C C . LYS A 1 100 ? -3.016 -2.071 14.451 1.00 95.19 100 LYS A C 1
ATOM 806 O O . LYS A 1 100 ? -3.686 -2.577 13.553 1.00 95.19 100 LYS A O 1
ATOM 811 N N . LEU A 1 101 ? -1.706 -2.286 14.571 1.00 95.19 101 LEU A N 1
ATOM 812 C CA . LEU A 1 101 ? -0.983 -3.127 13.609 1.00 95.19 101 LEU A CA 1
ATOM 813 C C . LEU A 1 101 ? -1.506 -4.573 13.594 1.00 95.19 101 LEU A C 1
ATOM 815 O O . LEU A 1 101 ? -1.545 -5.211 12.546 1.00 95.19 101 LEU A O 1
ATOM 819 N N . SER A 1 102 ? -1.983 -5.062 14.742 1.00 94.00 102 SER A N 1
ATOM 820 C CA . SER A 1 102 ? -2.594 -6.387 14.895 1.00 94.00 102 SER A CA 1
ATOM 821 C C . SER A 1 102 ? -3.982 -6.523 14.260 1.00 94.00 102 SER A C 1
ATOM 823 O O . SER A 1 102 ? -4.545 -7.617 14.277 1.00 94.00 102 SER A O 1
ATOM 825 N N . HIS A 1 103 ? -4.555 -5.447 13.712 1.00 95.69 103 HIS A N 1
ATOM 826 C CA . HIS A 1 103 ? -5.851 -5.503 13.053 1.00 95.69 103 HIS A CA 1
ATOM 827 C C . HIS A 1 103 ? -5.761 -6.326 11.758 1.00 95.69 103 HIS A C 1
ATOM 829 O O . HIS A 1 103 ? -4.993 -6.009 10.843 1.00 95.69 103 HIS A O 1
ATOM 835 N N . THR A 1 104 ? -6.560 -7.390 11.690 1.00 96.81 104 THR A N 1
ATOM 836 C CA . THR A 1 104 ? -6.655 -8.297 10.542 1.00 96.81 104 THR A CA 1
ATOM 837 C C . THR A 1 104 ? -7.866 -7.964 9.684 1.00 96.81 104 THR A C 1
ATOM 839 O O . THR A 1 104 ? -8.917 -7.623 10.217 1.00 96.81 104 THR A O 1
ATOM 842 N N . GLY A 1 105 ? -7.743 -8.146 8.377 1.00 95.94 105 GLY A N 1
ATOM 843 C CA . GLY A 1 105 ? -8.805 -7.887 7.410 1.00 95.94 105 GLY A CA 1
ATOM 844 C C . GLY A 1 105 ? -8.234 -7.866 6.000 1.00 95.94 105 GLY A C 1
ATOM 845 O O . GLY A 1 105 ? -7.016 -7.899 5.832 1.00 95.94 105 GLY A O 1
ATOM 846 N N . GLU A 1 106 ? -9.093 -7.823 4.987 1.00 97.69 106 GLU A N 1
ATOM 847 C CA . GLU A 1 106 ? -8.629 -7.650 3.613 1.00 97.69 106 GLU A CA 1
ATOM 848 C C . GLU A 1 106 ? -8.431 -6.171 3.289 1.00 97.69 106 GLU A C 1
ATOM 850 O O . GLU A 1 106 ? -9.351 -5.362 3.415 1.00 97.69 106 GLU A O 1
ATOM 855 N N . PHE A 1 107 ? -7.233 -5.831 2.827 1.00 97.31 107 PHE A N 1
ATOM 856 C CA . PHE A 1 107 ? -6.888 -4.490 2.377 1.00 97.31 107 PHE A CA 1
ATOM 857 C C . PHE A 1 107 ? -6.296 -4.549 0.980 1.00 97.31 107 PHE A C 1
ATOM 859 O O . PHE A 1 107 ? -5.442 -5.387 0.686 1.00 97.31 107 PHE A O 1
ATOM 866 N N . TYR A 1 108 ? -6.715 -3.634 0.124 1.00 96.25 108 TYR A N 1
ATOM 867 C CA . TYR A 1 108 ? -6.300 -3.571 -1.269 1.00 96.25 108 TYR A CA 1
ATOM 868 C C . TYR A 1 108 ? -5.612 -2.235 -1.518 1.00 96.25 108 TYR A C 1
ATOM 870 O O . TYR A 1 108 ? -6.055 -1.211 -1.005 1.00 96.25 108 TYR A O 1
ATOM 878 N N . GLU A 1 109 ? -4.514 -2.251 -2.271 1.00 94.38 109 GLU A N 1
ATOM 879 C CA . GLU A 1 109 ? -3.857 -1.027 -2.739 1.00 94.38 109 GLU A CA 1
ATOM 880 C C . GLU A 1 109 ? -4.729 -0.409 -3.838 1.00 94.38 109 GLU A C 1
ATOM 882 O O . GLU A 1 109 ? -5.148 -1.106 -4.762 1.00 94.38 109 GLU A O 1
ATOM 887 N N . CYS A 1 110 ? -5.034 0.882 -3.735 1.00 92.69 110 CYS A N 1
ATOM 888 C CA . CYS A 1 110 ? -5.756 1.594 -4.779 1.00 92.69 110 CYS A CA 1
ATOM 889 C C . CYS A 1 110 ? -4.909 1.643 -6.056 1.00 92.69 110 CYS A C 1
ATOM 891 O O . CYS A 1 110 ? -3.699 1.873 -6.007 1.00 92.69 110 CYS A O 1
ATOM 893 N N . ALA A 1 111 ? -5.556 1.486 -7.210 1.00 89.56 111 ALA A N 1
ATOM 894 C CA . ALA A 1 111 ? -4.904 1.759 -8.481 1.00 89.56 111 ALA A CA 1
ATOM 895 C C . ALA A 1 111 ? -4.572 3.256 -8.588 1.00 89.56 111 ALA A C 1
ATOM 897 O O . ALA A 1 111 ? -5.415 4.100 -8.284 1.00 89.56 111 ALA A O 1
ATOM 898 N N . ASP A 1 112 ? -3.368 3.571 -9.064 1.00 85.56 112 ASP A N 1
ATOM 899 C CA . ASP A 1 112 ? -3.004 4.912 -9.511 1.00 85.56 112 ASP A CA 1
ATOM 900 C C . ASP A 1 112 ? -2.908 4.952 -11.046 1.00 85.56 112 ASP A C 1
ATOM 902 O O . ASP A 1 112 ? -2.704 3.937 -11.721 1.00 85.56 112 ASP A O 1
ATOM 906 N N . ASP A 1 113 ? -3.139 6.130 -11.616 1.00 84.62 113 ASP A N 1
ATOM 907 C CA . ASP A 1 113 ? -3.075 6.398 -13.054 1.00 84.62 113 ASP A CA 1
ATOM 908 C C . ASP A 1 113 ? -1.763 7.086 -13.457 1.00 84.62 113 ASP A C 1
ATOM 910 O O . ASP A 1 113 ? -1.653 7.660 -14.541 1.00 84.62 113 ASP A O 1
ATOM 914 N N . GLN A 1 114 ? -0.764 7.017 -12.580 1.00 89.75 114 GLN A N 1
ATOM 915 C CA . GLN A 1 114 ? 0.488 7.739 -12.709 1.00 89.75 114 GLN A CA 1
ATOM 916 C C . GLN A 1 114 ? 1.514 6.950 -13.531 1.00 89.75 114 GLN A C 1
ATOM 918 O O . GLN A 1 114 ? 1.410 5.736 -13.746 1.00 89.75 114 GLN A O 1
ATOM 923 N N . PHE A 1 115 ? 2.540 7.668 -13.982 1.00 91.44 115 PHE A N 1
ATOM 924 C CA . PHE A 1 115 ? 3.661 7.105 -14.719 1.00 91.44 115 PHE A CA 1
ATOM 925 C C . PHE A 1 115 ? 4.942 7.248 -13.919 1.00 91.44 115 PHE A C 1
ATOM 927 O O . PHE A 1 115 ? 5.209 8.302 -13.350 1.00 91.44 115 PHE A O 1
ATOM 934 N N . TYR A 1 116 ? 5.732 6.181 -13.919 1.00 91.75 116 TYR A N 1
ATOM 935 C CA . TYR A 1 116 ? 6.951 6.077 -13.136 1.00 91.75 116 TYR A CA 1
ATOM 936 C C . TYR A 1 116 ? 8.114 5.634 -14.012 1.00 91.75 116 TYR A C 1
ATOM 938 O O . TYR A 1 116 ? 7.967 4.771 -14.880 1.00 91.75 116 TYR A O 1
ATOM 946 N N . THR A 1 117 ? 9.289 6.179 -13.744 1.00 93.19 117 THR A N 1
ATOM 947 C CA . THR A 1 117 ? 10.567 5.600 -14.162 1.00 93.19 117 THR A CA 1
ATOM 948 C C . THR A 1 117 ? 10.865 4.316 -13.373 1.00 93.19 117 THR A C 1
ATOM 950 O O . THR A 1 117 ? 10.286 4.066 -12.311 1.00 93.19 117 THR A O 1
ATOM 953 N N . LEU A 1 118 ? 11.806 3.488 -13.849 1.00 93.62 118 LEU A N 1
ATOM 954 C CA . LEU A 1 118 ? 12.256 2.318 -13.076 1.00 93.62 118 LEU A CA 1
ATOM 955 C C . LEU A 1 118 ? 12.885 2.719 -11.734 1.00 93.62 118 LEU A C 1
ATOM 957 O O . LEU A 1 118 ? 12.672 2.024 -10.741 1.00 93.62 118 LEU A O 1
ATOM 961 N N . GLY A 1 119 ? 13.616 3.837 -11.695 1.00 91.94 119 GLY A N 1
ATOM 962 C CA . GLY A 1 119 ? 14.180 4.390 -10.463 1.00 91.94 119 GLY A CA 1
ATOM 963 C C . GLY A 1 119 ? 13.107 4.686 -9.413 1.00 91.94 119 GLY A C 1
ATOM 964 O O . GLY A 1 119 ? 13.181 4.161 -8.304 1.00 91.94 119 GLY A O 1
ATOM 965 N N . GLU A 1 120 ? 12.065 5.436 -9.781 1.00 90.31 120 GLU A N 1
ATOM 966 C CA . GLU A 1 120 ? 10.951 5.761 -8.875 1.00 90.31 120 GLU A CA 1
ATOM 967 C C . GLU A 1 120 ? 10.201 4.509 -8.410 1.00 90.31 120 GLU A C 1
ATOM 969 O O . GLU A 1 120 ? 9.841 4.391 -7.234 1.00 90.31 120 GLU A O 1
ATOM 974 N N . LEU A 1 121 ? 9.996 3.542 -9.314 1.00 90.94 121 LEU A N 1
ATOM 975 C CA . LEU A 1 121 ? 9.362 2.280 -8.953 1.00 90.94 121 LEU A CA 1
ATOM 976 C C . LEU A 1 121 ? 10.163 1.542 -7.884 1.00 90.94 121 LEU A C 1
ATOM 978 O O . LEU A 1 121 ? 9.591 1.123 -6.882 1.00 90.94 121 LEU A O 1
ATOM 982 N N . VAL A 1 122 ? 11.471 1.383 -8.088 1.00 89.88 122 VAL A N 1
ATOM 983 C CA . VAL A 1 122 ? 12.348 0.657 -7.163 1.00 89.88 122 VAL A CA 1
ATOM 984 C C . VAL A 1 122 ? 12.489 1.376 -5.829 1.00 89.88 122 VAL A C 1
ATOM 986 O O . VAL A 1 122 ? 12.465 0.722 -4.787 1.00 89.88 122 VAL A O 1
ATOM 989 N N . GLU A 1 123 ? 12.600 2.699 -5.847 1.00 85.69 123 GLU A N 1
ATOM 990 C CA . GLU A 1 123 ? 12.815 3.485 -4.637 1.00 85.69 123 GLU A CA 1
ATOM 991 C C . GLU A 1 123 ? 11.554 3.587 -3.759 1.00 85.69 123 GLU A C 1
ATOM 993 O O . GLU A 1 123 ? 11.658 3.549 -2.527 1.00 85.69 123 GLU A O 1
ATOM 998 N N . TRP A 1 124 ? 10.365 3.681 -4.371 1.00 82.69 124 TRP A N 1
ATOM 999 C CA . TRP A 1 124 ? 9.140 4.048 -3.644 1.00 82.69 124 TRP A CA 1
ATOM 1000 C C . TRP A 1 124 ? 7.948 3.121 -3.858 1.00 82.69 124 TRP A C 1
ATOM 1002 O O . TRP A 1 124 ? 7.133 2.961 -2.949 1.00 82.69 124 TRP A O 1
ATOM 1012 N N . LYS A 1 125 ? 7.821 2.490 -5.029 1.00 87.81 125 LYS A N 1
ATOM 1013 C CA . LYS A 1 125 ? 6.662 1.643 -5.355 1.00 87.81 125 LYS A CA 1
ATOM 1014 C C . LYS A 1 125 ? 6.950 0.153 -5.229 1.00 87.81 125 LYS A C 1
ATOM 1016 O O . LYS A 1 125 ? 6.035 -0.652 -5.394 1.00 87.81 125 LYS A O 1
ATOM 1021 N N . MET A 1 126 ? 8.165 -0.276 -4.913 1.00 88.94 126 MET A N 1
ATOM 1022 C CA . MET A 1 126 ? 8.431 -1.690 -4.668 1.00 88.94 126 MET A CA 1
ATOM 1023 C C . MET A 1 126 ? 7.942 -2.104 -3.284 1.00 88.94 126 MET A C 1
ATOM 1025 O O . MET A 1 126 ? 8.238 -1.475 -2.273 1.00 88.94 126 MET A O 1
ATOM 1029 N N . ARG A 1 127 ? 7.181 -3.200 -3.255 1.00 88.31 127 ARG A N 1
ATOM 1030 C CA . ARG A 1 127 ? 6.662 -3.800 -2.025 1.00 88.31 127 ARG A CA 1
ATOM 1031 C C . ARG A 1 127 ? 7.606 -4.888 -1.563 1.00 88.31 127 ARG A C 1
ATOM 1033 O O . ARG A 1 127 ? 7.874 -5.827 -2.317 1.00 88.31 127 ARG A O 1
ATOM 1040 N N . LYS A 1 128 ? 8.082 -4.809 -0.324 1.00 88.25 128 LYS A N 1
ATOM 1041 C CA . LYS A 1 128 ? 8.910 -5.868 0.253 1.00 88.25 128 LYS A CA 1
ATOM 1042 C C . LYS A 1 128 ? 8.116 -7.178 0.267 1.00 88.25 128 LYS A C 1
ATOM 1044 O O . LYS A 1 128 ? 6.966 -7.216 0.682 1.00 88.25 128 LYS A O 1
ATOM 1049 N N . GLY A 1 129 ? 8.716 -8.252 -0.244 1.00 85.69 129 GLY A N 1
ATOM 1050 C CA . GLY A 1 129 ? 8.091 -9.580 -0.268 1.00 85.69 129 GLY A CA 1
ATOM 1051 C C . GLY A 1 129 ? 6.966 -9.776 -1.296 1.00 85.69 129 GLY A C 1
ATOM 1052 O O . GLY A 1 129 ? 6.427 -10.880 -1.377 1.00 85.69 129 GLY A O 1
ATOM 1053 N N . ARG A 1 130 ? 6.630 -8.772 -2.122 1.00 89.31 130 ARG A N 1
ATOM 1054 C CA . ARG A 1 130 ? 5.603 -8.888 -3.174 1.00 89.31 130 ARG A CA 1
ATOM 1055 C C . ARG A 1 130 ? 6.170 -8.555 -4.550 1.00 89.31 130 ARG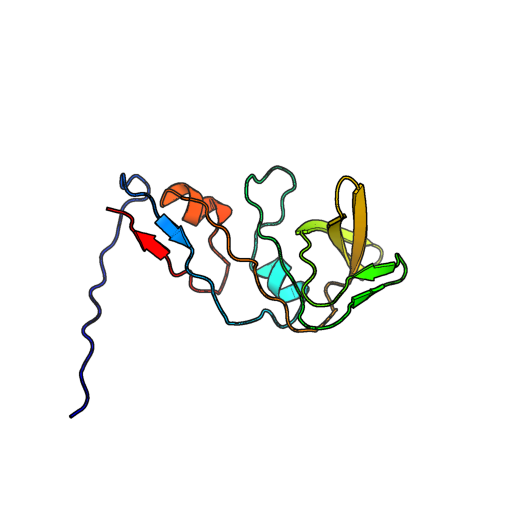 A C 1
ATOM 1057 O O . ARG A 1 130 ? 7.080 -7.745 -4.698 1.00 89.31 130 ARG A O 1
ATOM 1064 N N . LYS A 1 131 ? 5.607 -9.181 -5.586 1.00 90.44 131 LYS A N 1
ATOM 1065 C CA . LYS A 1 131 ? 5.911 -8.828 -6.979 1.00 90.44 131 LYS A CA 1
ATOM 1066 C C . LYS A 1 131 ? 5.126 -7.575 -7.373 1.00 90.44 131 LYS A C 1
ATOM 1068 O O . LYS A 1 131 ? 4.022 -7.338 -6.880 1.00 90.44 131 LYS A O 1
ATOM 1073 N N . ARG A 1 132 ? 5.699 -6.774 -8.266 1.00 91.88 132 ARG A N 1
ATOM 1074 C CA . ARG A 1 132 ? 5.048 -5.617 -8.884 1.00 91.88 132 ARG A CA 1
ATOM 1075 C C . ARG A 1 132 ? 5.019 -5.862 -10.387 1.00 91.88 132 ARG A C 1
ATOM 1077 O O . ARG A 1 132 ? 6.049 -6.182 -10.974 1.00 91.88 132 ARG A O 1
ATOM 1084 N N . THR A 1 133 ? 3.838 -5.755 -10.982 1.00 93.50 133 THR A N 1
ATOM 1085 C CA . THR A 1 133 ? 3.656 -5.859 -12.431 1.00 93.50 133 THR A CA 1
ATOM 1086 C C . THR A 1 133 ? 3.457 -4.458 -12.975 1.00 93.50 133 THR A C 1
ATOM 1088 O O . THR A 1 133 ? 2.713 -3.672 -12.392 1.00 93.50 133 THR A O 1
ATOM 1091 N N . VAL A 1 134 ? 4.117 -4.142 -14.083 1.00 93.62 134 VAL A N 1
ATOM 1092 C CA . VAL A 1 134 ? 3.986 -2.849 -14.751 1.00 93.62 134 VAL A CA 1
ATOM 1093 C C . VAL A 1 134 ? 3.796 -3.038 -16.248 1.00 93.62 134 VAL A C 1
ATOM 1095 O O . VAL A 1 134 ? 4.223 -4.046 -16.814 1.00 93.62 134 VAL A O 1
ATOM 1098 N N . THR A 1 135 ? 3.161 -2.065 -16.890 1.00 93.31 135 THR A N 1
ATOM 1099 C CA . THR A 1 135 ? 3.096 -1.958 -18.350 1.00 93.31 135 THR A CA 1
ATOM 1100 C C . THR A 1 135 ? 3.946 -0.789 -18.805 1.00 93.31 135 THR A C 1
ATOM 1102 O O . THR A 1 135 ? 3.790 0.316 -18.286 1.00 93.31 135 THR A O 1
ATOM 1105 N N . TRP A 1 136 ? 4.814 -1.032 -19.781 1.00 89.06 136 TRP A N 1
ATOM 1106 C CA . TRP A 1 136 ? 5.556 0.013 -20.476 1.00 89.06 136 TRP A CA 1
ATOM 1107 C C . TRP A 1 136 ? 4.635 0.745 -21.460 1.00 89.06 136 TRP A C 1
ATOM 1109 O O . TRP A 1 136 ? 3.817 0.103 -22.124 1.00 89.06 136 TRP A O 1
ATOM 1119 N N . LEU A 1 137 ? 4.756 2.070 -21.533 1.00 78.19 137 LEU A N 1
ATOM 1120 C CA . LEU A 1 137 ? 4.117 2.875 -22.569 1.00 78.19 137 LEU A CA 1
ATOM 1121 C C . LEU A 1 137 ? 5.133 3.220 -23.659 1.00 78.19 137 LEU A C 1
ATOM 1123 O O . LEU A 1 137 ? 6.197 3.763 -23.360 1.00 78.19 137 LEU A O 1
ATOM 1127 N N . CYS A 1 138 ? 4.784 2.869 -24.896 1.00 57.69 138 CYS A N 1
ATOM 1128 C CA . CYS A 1 138 ? 5.538 3.186 -26.106 1.00 57.69 138 CYS A CA 1
ATOM 1129 C C . CYS A 1 138 ? 5.320 4.640 -26.534 1.00 57.69 138 CYS A C 1
ATOM 1131 O O . CYS A 1 138 ? 4.150 5.086 -26.475 1.00 57.69 138 CYS A O 1
#

Solvent-accessible surface area (backbone atoms only — not comparable to full-atom values): 8441 Å² total; per-residue (Å²): 134,85,81,79,80,82,81,86,85,79,92,75,62,55,82,48,93,52,44,29,31,67,50,77,64,88,68,60,35,63,24,48,42,55,44,61,72,21,45,82,71,48,80,86,47,85,84,59,71,35,32,26,27,81,55,66,47,82,47,97,81,44,74,47,56,50,63,47,60,32,32,66,48,46,80,47,76,55,98,88,53,48,32,31,38,31,42,32,75,55,90,94,42,79,48,73,42,72,46,50,33,86,45,71,46,60,35,35,67,56,78,68,94,56,76,34,42,51,47,55,34,64,76,64,66,52,40,56,97,52,90,85,53,67,46,78,63,133